Protein AF-A0A537VAF5-F1 (afdb_monomer)

Structure (mmCIF, N/CA/C/O backbone):
data_AF-A0A537VAF5-F1
#
_entry.id   AF-A0A537VAF5-F1
#
loop_
_atom_site.group_PDB
_atom_site.id
_atom_site.type_symbol
_atom_site.label_atom_id
_atom_site.label_alt_id
_atom_site.label_comp_id
_atom_site.label_asym_id
_atom_site.label_entity_id
_atom_site.label_seq_id
_atom_site.pdbx_PDB_ins_code
_atom_site.Cartn_x
_atom_site.Cartn_y
_atom_site.Cartn_z
_atom_site.occupancy
_atom_site.B_iso_or_equiv
_atom_site.auth_seq_id
_atom_site.auth_comp_id
_atom_site.auth_asym_id
_atom_site.auth_atom_id
_atom_site.pdbx_PDB_model_num
ATOM 1 N N . MET A 1 1 ? -2.872 6.360 -6.294 1.00 65.88 1 MET A N 1
ATOM 2 C CA . MET A 1 1 ? -3.659 7.038 -5.226 1.00 65.88 1 MET A CA 1
ATOM 3 C C . MET A 1 1 ? -5.159 6.739 -5.273 1.00 65.88 1 MET A C 1
ATOM 5 O O . MET A 1 1 ? -5.771 6.764 -4.214 1.00 65.88 1 MET A O 1
ATOM 9 N N . LYS A 1 2 ? -5.763 6.434 -6.438 1.00 83.69 2 LYS A N 1
ATOM 10 C CA . LYS A 1 2 ? -7.202 6.115 -6.542 1.00 83.69 2 LYS A CA 1
ATOM 11 C C . LYS A 1 2 ? -7.633 4.968 -5.623 1.00 83.69 2 LYS A C 1
ATOM 13 O O . LYS A 1 2 ? -8.641 5.106 -4.941 1.00 83.69 2 LYS A O 1
ATOM 18 N N . LEU A 1 3 ? -6.845 3.890 -5.564 1.00 83.75 3 LEU A N 1
ATOM 19 C CA . LEU A 1 3 ? -7.145 2.739 -4.713 1.00 83.75 3 LEU A CA 1
ATOM 20 C C . LEU A 1 3 ? -7.196 3.115 -3.231 1.00 83.75 3 LEU A C 1
ATOM 22 O O . LEU A 1 3 ? -8.194 2.841 -2.592 1.00 83.75 3 LEU A O 1
ATOM 26 N N . ILE A 1 4 ? -6.177 3.805 -2.707 1.00 82.94 4 ILE A N 1
ATOM 27 C CA . ILE A 1 4 ? -6.133 4.225 -1.294 1.00 82.94 4 ILE A CA 1
ATOM 28 C C . ILE A 1 4 ? -7.368 5.056 -0.929 1.00 82.94 4 ILE A C 1
ATOM 30 O O . ILE A 1 4 ? -8.015 4.789 0.078 1.00 82.94 4 ILE A O 1
ATOM 34 N N . VAL A 1 5 ? -7.716 6.043 -1.760 1.00 86.25 5 VAL A N 1
ATOM 35 C CA . VAL A 1 5 ? -8.896 6.891 -1.533 1.00 86.25 5 VAL A CA 1
ATOM 36 C C . VAL A 1 5 ? -10.181 6.064 -1.594 1.00 86.25 5 VAL A C 1
ATOM 38 O O . VAL A 1 5 ? -11.032 6.201 -0.721 1.00 86.25 5 VAL A O 1
ATOM 41 N N . GLY A 1 6 ? -10.306 5.179 -2.587 1.00 86.25 6 GLY A N 1
ATOM 42 C CA . GLY A 1 6 ? -11.446 4.274 -2.721 1.00 86.25 6 GLY A CA 1
ATOM 43 C C . GLY A 1 6 ? -11.598 3.349 -1.515 1.00 86.25 6 GLY A C 1
ATOM 44 O O . GLY A 1 6 ? -12.685 3.269 -0.951 1.00 86.25 6 GLY A O 1
ATOM 45 N N . THR A 1 7 ? -10.505 2.725 -1.070 1.00 86.44 7 THR A N 1
ATOM 46 C CA . THR A 1 7 ? -10.463 1.896 0.136 1.00 86.44 7 THR A CA 1
ATOM 47 C C . THR A 1 7 ? -10.906 2.702 1.344 1.00 86.44 7 THR A C 1
ATOM 49 O O . THR A 1 7 ? -11.812 2.262 2.026 1.00 86.44 7 THR A O 1
ATOM 52 N N . LEU A 1 8 ? -10.367 3.904 1.581 1.00 87.56 8 LEU A N 1
ATOM 53 C CA . LEU A 1 8 ? -10.778 4.734 2.721 1.00 87.56 8 LEU A CA 1
ATOM 54 C C . LEU A 1 8 ? -12.274 5.076 2.695 1.00 87.56 8 LEU A C 1
ATOM 56 O O . LEU A 1 8 ? -12.934 4.977 3.725 1.00 87.56 8 LEU A O 1
ATOM 60 N N . ILE A 1 9 ? -12.823 5.444 1.533 1.00 90.56 9 ILE A N 1
ATOM 61 C CA . ILE A 1 9 ? -14.257 5.736 1.391 1.00 90.56 9 ILE A CA 1
ATOM 62 C C . ILE A 1 9 ? -15.092 4.490 1.701 1.00 90.56 9 ILE A C 1
ATOM 64 O O . ILE A 1 9 ? -16.060 4.577 2.457 1.00 90.56 9 ILE A O 1
ATOM 68 N N . ILE A 1 10 ? -14.711 3.334 1.148 1.00 88.25 10 ILE A N 1
ATOM 69 C CA . ILE A 1 10 ? -15.404 2.063 1.380 1.00 88.25 10 ILE A CA 1
ATOM 70 C C . ILE A 1 10 ? -15.296 1.658 2.849 1.00 88.25 10 ILE A C 1
ATOM 72 O O . ILE A 1 10 ? -16.314 1.320 3.440 1.00 88.25 10 ILE A O 1
ATOM 76 N N . SER A 1 11 ? -14.112 1.740 3.455 1.00 86.75 11 SER A N 1
ATOM 77 C CA . SER A 1 11 ? -13.897 1.440 4.871 1.00 86.75 11 SER A CA 1
ATOM 78 C C . SER A 1 11 ? -14.798 2.290 5.754 1.00 86.75 11 SER A C 1
ATOM 80 O O . SER A 1 11 ? -15.492 1.756 6.607 1.00 86.75 11 SER A O 1
ATOM 82 N N . ILE A 1 12 ? -14.859 3.604 5.507 1.00 88.81 12 ILE A N 1
ATOM 83 C CA . ILE A 1 12 ? -15.738 4.505 6.257 1.00 88.81 12 ILE A CA 1
ATOM 84 C C . ILE A 1 12 ? -17.202 4.097 6.058 1.00 88.81 12 ILE A C 1
ATOM 86 O O . ILE A 1 12 ? -17.931 3.959 7.036 1.00 88.81 12 ILE A O 1
ATOM 90 N N . ALA A 1 13 ? -17.644 3.872 4.817 1.00 89.94 13 ALA A N 1
ATOM 91 C CA . ALA A 1 13 ? -19.021 3.475 4.532 1.00 89.94 13 ALA A CA 1
ATOM 92 C C . ALA A 1 13 ? -19.397 2.156 5.229 1.00 89.94 13 ALA A C 1
ATOM 94 O O . ALA A 1 13 ? -20.430 2.085 5.890 1.00 89.94 13 ALA A O 1
ATOM 95 N N . VAL A 1 14 ? -18.542 1.136 5.131 1.00 87.31 14 VAL A N 1
ATOM 96 C CA . VAL A 1 14 ? -18.723 -0.169 5.781 1.00 87.31 14 VAL A CA 1
ATOM 97 C C . VAL A 1 14 ? -18.718 -0.025 7.302 1.00 87.31 14 VAL A C 1
ATOM 99 O O . VAL A 1 14 ? -19.615 -0.559 7.950 1.00 87.31 14 VAL A O 1
ATOM 102 N N . GLY A 1 15 ? -17.784 0.740 7.869 1.00 86.19 15 GLY A N 1
ATOM 103 C CA . GLY A 1 15 ? -17.706 1.007 9.304 1.00 86.19 15 GLY A CA 1
ATOM 104 C C . GLY A 1 15 ? -18.984 1.657 9.836 1.00 86.19 15 GLY A C 1
ATOM 105 O O . GLY A 1 15 ? -19.546 1.189 10.824 1.00 86.19 15 GLY A O 1
ATOM 106 N N . TYR A 1 16 ? -19.523 2.667 9.142 1.00 88.19 16 TYR A N 1
ATOM 107 C CA . TYR A 1 16 ? -20.808 3.280 9.506 1.00 88.19 16 TYR A CA 1
ATOM 108 C C . TYR A 1 16 ? -21.996 2.320 9.344 1.00 88.19 16 TYR A C 1
ATOM 110 O O . TYR A 1 16 ? -22.873 2.297 10.208 1.00 88.19 16 TYR A O 1
ATOM 118 N N . LEU A 1 17 ? -22.030 1.502 8.285 1.00 89.06 17 LEU A N 1
ATOM 119 C CA . LEU A 1 17 ? -23.073 0.483 8.089 1.00 89.06 17 LEU A CA 1
ATOM 120 C C . LEU A 1 17 ? -23.025 -0.616 9.163 1.00 89.06 17 LEU A C 1
ATOM 122 O O . LEU A 1 17 ? -24.068 -1.137 9.549 1.00 89.06 17 LEU A O 1
ATOM 126 N N . ALA A 1 18 ? -21.839 -0.927 9.685 1.00 84.75 18 ALA A N 1
ATOM 127 C CA . ALA A 1 18 ? -21.632 -1.845 10.802 1.00 84.75 18 ALA A CA 1
ATOM 128 C C . ALA A 1 18 ? -21.917 -1.211 12.183 1.00 84.75 18 ALA A C 1
ATOM 130 O O . ALA A 1 18 ? -21.721 -1.858 13.210 1.00 84.75 18 ALA A O 1
ATOM 131 N N . GLY A 1 19 ? -22.381 0.046 12.230 1.00 81.31 19 GLY A N 1
ATOM 132 C CA . GLY A 1 19 ? -22.698 0.770 13.468 1.00 81.31 19 GLY A CA 1
ATOM 133 C C . GLY A 1 19 ? -21.501 1.459 14.136 1.00 81.31 19 GLY A C 1
ATOM 134 O O . GLY A 1 19 ? -21.630 1.991 15.241 1.00 81.31 19 GLY A O 1
ATOM 135 N N . GLY A 1 20 ? -20.342 1.470 13.477 1.00 82.62 20 GLY A N 1
ATOM 136 C CA . GLY A 1 20 ? -19.157 2.214 13.881 1.00 82.62 20 GLY A CA 1
ATOM 137 C C . GLY A 1 20 ? -19.311 3.728 13.706 1.00 82.62 20 GLY A C 1
ATOM 138 O O . GLY A 1 20 ? -20.269 4.238 13.123 1.00 82.62 20 GLY A O 1
ATOM 139 N N . ARG A 1 21 ? -18.348 4.476 14.251 1.00 83.19 21 ARG A N 1
ATOM 140 C CA . ARG A 1 21 ? -18.251 5.935 14.111 1.00 83.19 21 ARG A CA 1
ATOM 141 C C . ARG A 1 21 ? -16.790 6.333 13.983 1.00 83.19 21 ARG A C 1
ATOM 143 O O . ARG A 1 21 ? -15.962 5.830 14.734 1.00 83.19 21 ARG A O 1
ATOM 150 N N . LEU A 1 22 ? -16.493 7.326 13.143 1.00 82.06 22 LEU A N 1
ATOM 151 C CA . LEU A 1 22 ? -15.141 7.900 13.021 1.00 82.06 22 LEU A CA 1
ATOM 152 C C . LEU A 1 22 ? -14.590 8.408 14.365 1.00 82.06 22 LEU A C 1
ATOM 154 O O . LEU A 1 22 ? -13.389 8.344 14.603 1.00 82.06 22 LEU A O 1
ATOM 158 N N . SER A 1 23 ? -15.460 8.854 15.279 1.00 83.88 23 SER A N 1
ATOM 159 C CA . SER A 1 23 ? -15.067 9.240 16.641 1.00 83.88 23 SER A CA 1
ATOM 160 C C . SER A 1 23 ? -14.429 8.096 17.436 1.00 83.88 23 SER A C 1
ATOM 162 O O . SER A 1 23 ? -13.656 8.356 18.351 1.00 83.88 23 SER A O 1
ATOM 164 N N . ASN A 1 24 ? -14.716 6.836 17.093 1.00 82.31 24 ASN A N 1
ATOM 165 C CA . ASN A 1 24 ? -14.119 5.678 17.755 1.00 82.31 24 ASN A CA 1
ATOM 166 C C . ASN A 1 24 ? -12.633 5.534 17.413 1.00 82.31 24 ASN A C 1
ATOM 168 O O . ASN A 1 24 ? -11.877 5.049 18.250 1.00 82.31 24 ASN A O 1
ATOM 172 N N . LEU A 1 25 ? -12.193 6.027 16.249 1.00 82.12 25 LEU A N 1
ATOM 173 C CA . LEU A 1 25 ? -10.772 6.064 15.898 1.00 82.12 25 LEU A CA 1
ATOM 174 C C . LEU A 1 25 ? -9.971 6.952 16.854 1.00 82.12 25 LEU A C 1
ATOM 176 O O . LEU A 1 25 ? -8.829 6.633 17.161 1.00 82.12 25 LEU A O 1
ATOM 180 N N . ALA A 1 26 ? -10.575 8.024 17.381 1.00 83.06 26 ALA A N 1
ATOM 181 C CA . ALA A 1 26 ? -9.934 8.877 18.382 1.00 83.06 26 ALA A CA 1
ATOM 182 C C . ALA A 1 26 ? -9.751 8.170 19.738 1.00 83.06 26 ALA A C 1
ATOM 184 O O . ALA A 1 26 ? -8.894 8.566 20.524 1.00 83.06 26 ALA A O 1
ATOM 185 N N . ASN A 1 27 ? -10.527 7.113 19.999 1.00 84.38 27 ASN A N 1
ATOM 186 C CA . ASN A 1 27 ? -10.400 6.292 21.203 1.00 84.38 27 ASN A CA 1
ATOM 187 C C . ASN A 1 27 ? -9.396 5.141 21.031 1.00 84.38 27 ASN A C 1
ATOM 189 O O . ASN A 1 27 ? -9.061 4.477 22.016 1.00 84.38 27 ASN A O 1
ATOM 193 N N . LEU A 1 28 ? -8.909 4.881 19.810 1.00 85.81 28 LEU A N 1
ATOM 194 C CA . LEU A 1 28 ? -7.871 3.880 19.590 1.00 85.81 28 LEU A CA 1
ATOM 195 C C . LEU A 1 28 ? -6.569 4.343 20.238 1.00 85.81 28 LEU A C 1
ATOM 197 O O . LEU A 1 28 ? -6.055 5.426 19.962 1.00 85.81 28 LEU A O 1
ATOM 201 N N . GLN A 1 29 ? -5.990 3.481 21.069 1.00 88.12 29 GLN A N 1
ATOM 202 C CA . GLN A 1 29 ? -4.693 3.726 21.692 1.00 88.12 29 GLN A CA 1
ATOM 203 C C . GLN A 1 29 ? -3.552 3.450 20.705 1.00 88.12 29 GLN A C 1
ATOM 205 O O . GLN A 1 29 ? -2.746 2.541 20.904 1.00 88.12 29 GLN A O 1
ATOM 210 N N . ILE A 1 30 ? -3.477 4.241 19.632 1.00 90.75 30 ILE A N 1
ATOM 211 C CA . ILE A 1 30 ? -2.390 4.149 18.658 1.00 90.75 30 ILE A CA 1
ATOM 212 C C . ILE A 1 30 ? -1.100 4.669 19.291 1.00 90.75 30 ILE A C 1
ATOM 214 O O . ILE A 1 30 ? -0.966 5.836 19.656 1.00 90.75 30 ILE A O 1
ATOM 218 N N . ARG A 1 31 ? -0.119 3.783 19.406 1.00 92.56 31 ARG A N 1
ATOM 219 C CA . ARG A 1 31 ? 1.204 4.071 19.952 1.00 92.56 31 ARG A CA 1
ATOM 220 C C . ARG A 1 31 ? 2.163 4.379 18.813 1.00 92.56 31 ARG A C 1
ATOM 222 O O . ARG A 1 31 ? 2.139 3.726 17.774 1.00 92.56 31 ARG A O 1
ATOM 229 N N . TRP A 1 32 ? 3.043 5.352 19.032 1.00 94.38 32 TRP A N 1
ATOM 230 C CA . TRP A 1 32 ? 4.167 5.651 18.135 1.00 94.38 32 TRP A CA 1
ATOM 231 C C . TRP A 1 32 ? 3.744 6.041 16.707 1.00 94.38 32 TRP A C 1
ATOM 233 O O . TRP A 1 32 ? 4.453 5.758 15.744 1.00 94.38 32 TRP A O 1
ATOM 243 N N . ALA A 1 33 ? 2.620 6.755 16.571 1.00 91.62 33 ALA A N 1
ATOM 244 C CA . ALA A 1 33 ? 2.159 7.316 15.297 1.00 91.62 33 ALA A CA 1
ATOM 245 C C . ALA A 1 33 ? 3.240 8.087 14.498 1.00 91.62 33 ALA A C 1
ATOM 247 O O . ALA A 1 33 ? 3.244 7.965 13.271 1.00 91.62 33 ALA A O 1
ATOM 248 N N . PRO A 1 34 ? 4.206 8.803 15.125 1.00 94.69 34 PRO A N 1
ATOM 249 C CA . PRO A 1 34 ? 5.308 9.417 14.385 1.00 94.69 34 PRO A CA 1
ATOM 250 C C . PRO A 1 34 ? 6.121 8.444 13.521 1.00 94.69 34 PRO A C 1
ATOM 252 O O . PRO A 1 34 ? 6.601 8.857 12.473 1.00 94.69 34 PRO A O 1
ATOM 255 N N . LEU A 1 35 ? 6.247 7.159 13.887 1.00 93.19 35 LEU A N 1
ATOM 256 C CA . LEU A 1 35 ? 6.971 6.182 13.060 1.00 93.19 35 LEU A CA 1
ATOM 257 C C . LEU A 1 35 ? 6.291 5.953 11.710 1.00 93.19 35 LEU A C 1
ATOM 259 O O . LEU A 1 35 ? 6.975 5.871 10.692 1.00 93.19 35 LEU A O 1
ATOM 263 N N . ALA A 1 36 ? 4.957 5.891 11.693 1.00 91.69 36 ALA A N 1
ATOM 264 C CA . ALA A 1 36 ? 4.198 5.754 10.456 1.00 91.69 36 ALA A CA 1
ATOM 265 C C . ALA A 1 36 ? 4.381 6.980 9.555 1.00 91.69 36 ALA A C 1
ATOM 267 O O . ALA A 1 36 ? 4.609 6.841 8.356 1.00 91.69 36 ALA A O 1
ATOM 268 N N . ILE A 1 37 ? 4.339 8.177 10.149 1.00 92.44 37 ILE A N 1
ATOM 269 C CA . ILE A 1 37 ? 4.527 9.445 9.435 1.00 92.44 37 ILE A CA 1
ATOM 270 C C . ILE A 1 37 ? 5.939 9.524 8.851 1.00 92.44 37 ILE A C 1
ATOM 272 O O . ILE A 1 37 ? 6.090 9.800 7.665 1.00 92.44 37 ILE A O 1
ATOM 276 N N . ILE A 1 38 ? 6.971 9.246 9.653 1.00 92.94 38 ILE A N 1
ATOM 277 C CA . ILE A 1 38 ? 8.368 9.283 9.203 1.00 92.94 38 ILE A CA 1
ATOM 278 C C . ILE A 1 38 ? 8.597 8.240 8.106 1.00 92.94 38 ILE A C 1
ATOM 280 O O . ILE A 1 38 ? 9.143 8.584 7.062 1.00 92.94 38 ILE A O 1
ATOM 284 N N . GLY A 1 39 ? 8.133 7.000 8.295 1.00 91.38 39 GLY A N 1
ATOM 285 C CA . GLY A 1 39 ? 8.239 5.952 7.280 1.00 91.38 39 GLY A CA 1
ATOM 286 C C . GLY A 1 39 ? 7.577 6.364 5.965 1.00 91.38 39 GLY A C 1
ATOM 287 O O . GLY A 1 39 ? 8.193 6.275 4.907 1.00 91.38 39 GLY A O 1
ATOM 288 N N . PHE A 1 40 ? 6.362 6.910 6.022 1.00 89.12 40 PHE A N 1
ATOM 289 C CA . PHE A 1 40 ? 5.673 7.415 4.837 1.00 89.12 40 PHE A CA 1
ATOM 290 C C . PHE A 1 40 ? 6.432 8.565 4.156 1.00 89.12 40 PHE A C 1
ATOM 292 O O . PHE A 1 40 ? 6.633 8.540 2.944 1.00 89.12 40 PHE A O 1
ATOM 299 N N . VAL A 1 41 ? 6.914 9.549 4.921 1.00 89.31 41 VAL A N 1
ATOM 300 C CA . VAL A 1 41 ? 7.696 10.676 4.387 1.00 89.31 41 VAL A CA 1
ATOM 301 C C . VAL A 1 41 ? 8.994 10.198 3.736 1.00 89.31 41 VAL A C 1
ATOM 303 O O . VAL A 1 41 ? 9.334 10.681 2.660 1.00 89.31 41 VAL A O 1
ATOM 306 N N . MET A 1 42 ? 9.684 9.212 4.318 1.00 87.88 42 MET A N 1
ATOM 307 C CA . MET A 1 42 ? 10.881 8.612 3.715 1.00 87.88 42 MET A CA 1
ATOM 308 C C . MET A 1 42 ? 10.595 8.011 2.340 1.00 87.88 42 MET A C 1
ATOM 310 O O . MET A 1 42 ? 11.448 8.079 1.465 1.00 87.88 42 MET A O 1
ATOM 314 N N . GLN A 1 43 ? 9.394 7.471 2.119 1.00 83.69 43 GLN A N 1
ATOM 315 C CA . GLN A 1 43 ? 9.011 6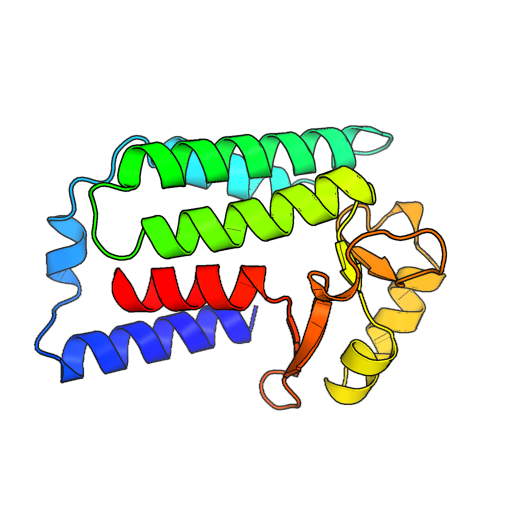.999 0.793 1.00 83.69 43 GLN A CA 1
ATOM 316 C C . GLN A 1 43 ? 8.763 8.160 -0.173 1.00 83.69 43 GLN A C 1
ATOM 318 O O . GLN A 1 43 ? 8.985 8.006 -1.366 1.00 83.69 43 GLN A O 1
ATOM 323 N N . LEU A 1 44 ? 8.286 9.318 0.278 1.00 82.69 44 LEU A N 1
ATOM 324 C CA . LEU A 1 44 ? 8.021 10.452 -0.616 1.00 82.69 44 LEU A CA 1
ATOM 325 C C . LEU A 1 44 ? 9.296 11.158 -1.096 1.00 82.69 44 LEU A C 1
ATOM 327 O O . LEU A 1 44 ? 9.271 11.815 -2.135 1.00 82.69 44 LEU A O 1
ATOM 331 N N . ILE A 1 45 ? 10.395 11.026 -0.356 1.00 81.31 45 ILE A N 1
ATOM 332 C CA . ILE A 1 45 ? 11.676 11.642 -0.695 1.00 81.31 45 ILE A CA 1
ATOM 333 C C . ILE A 1 45 ? 12.437 10.713 -1.649 1.00 81.31 45 ILE A C 1
ATOM 335 O O . ILE A 1 45 ? 12.665 9.550 -1.331 1.00 81.31 45 ILE A O 1
ATOM 339 N N . ASN A 1 46 ? 12.859 11.233 -2.806 1.00 72.06 46 ASN A N 1
ATOM 340 C CA . ASN A 1 46 ? 13.727 10.517 -3.744 1.00 72.06 46 ASN A CA 1
ATOM 341 C C . ASN A 1 46 ? 15.110 11.190 -3.788 1.00 72.06 46 ASN A C 1
ATOM 343 O O . ASN A 1 46 ? 15.320 12.102 -4.593 1.00 72.06 46 ASN A O 1
ATOM 347 N N . PRO A 1 47 ? 16.029 10.844 -2.869 1.00 71.62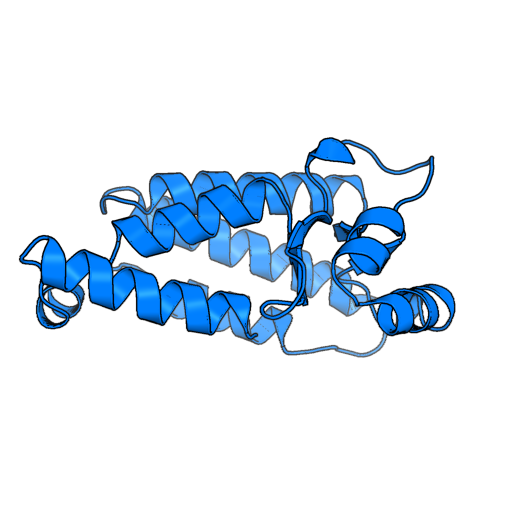 47 PRO A N 1
ATOM 348 C CA . PRO A 1 47 ? 17.352 11.454 -2.831 1.00 71.62 47 PRO A CA 1
ATOM 349 C C . PRO A 1 47 ? 18.197 11.002 -4.036 1.00 71.62 47 PRO A C 1
ATOM 351 O O . PRO A 1 47 ? 18.042 9.877 -4.506 1.00 71.62 47 PRO A O 1
ATOM 354 N N . PRO A 1 48 ? 19.134 11.830 -4.523 1.00 67.00 48 PRO A N 1
ATOM 355 C CA . PRO A 1 48 ? 20.032 11.428 -5.599 1.00 67.00 48 PRO A CA 1
ATOM 356 C C . PRO A 1 48 ? 20.990 10.301 -5.159 1.00 67.00 48 PRO A C 1
ATOM 358 O O . PRO A 1 48 ? 21.476 10.280 -4.024 1.00 67.00 48 PRO A O 1
ATOM 361 N N . GLY A 1 49 ? 21.307 9.387 -6.081 1.00 67.50 49 GLY A N 1
ATOM 362 C CA . GLY A 1 49 ? 22.271 8.297 -5.879 1.00 67.50 49 GLY A CA 1
ATOM 363 C C . GLY A 1 49 ? 21.671 7.034 -5.246 1.00 67.50 49 GLY A C 1
ATOM 364 O O . GLY A 1 49 ? 20.535 6.677 -5.509 1.00 67.50 49 GLY A O 1
ATOM 365 N N . HIS A 1 50 ? 22.457 6.345 -4.418 1.00 61.50 50 HIS A N 1
ATOM 366 C CA . HIS A 1 50 ? 22.194 5.014 -3.828 1.00 61.50 50 HIS A CA 1
ATOM 367 C C . HIS A 1 50 ? 21.258 5.025 -2.601 1.00 61.50 50 HIS A C 1
ATOM 369 O O . HIS A 1 50 ? 20.881 3.981 -2.071 1.00 61.50 50 HIS A O 1
ATOM 375 N N . TRP A 1 51 ? 20.911 6.211 -2.103 1.00 73.25 51 TRP A N 1
ATOM 376 C CA . TRP A 1 51 ? 20.081 6.397 -0.912 1.00 73.25 51 TRP A CA 1
ATOM 377 C C . TRP A 1 51 ? 18.608 5.959 -1.029 1.00 73.25 51 TRP A C 1
ATOM 379 O O . TRP A 1 51 ? 18.044 5.620 0.016 1.00 73.25 51 TRP A O 1
ATOM 389 N N . PRO A 1 52 ? 17.961 5.911 -2.215 1.00 79.31 52 PRO A N 1
ATOM 390 C CA . PRO A 1 52 ? 16.551 5.544 -2.310 1.00 79.31 52 PRO A CA 1
ATOM 391 C C . PRO A 1 52 ? 16.248 4.135 -1.793 1.00 79.31 52 PRO A C 1
ATOM 393 O O . PRO A 1 52 ? 15.221 3.944 -1.146 1.00 79.31 52 PRO A O 1
ATOM 396 N N . LEU A 1 53 ? 17.148 3.161 -1.998 1.00 81.75 53 LEU A N 1
ATOM 397 C CA . LEU A 1 53 ? 16.932 1.796 -1.509 1.00 81.75 53 LEU A CA 1
ATOM 398 C C . LEU A 1 53 ? 17.027 1.745 0.019 1.00 81.75 53 LEU A C 1
ATOM 400 O O . LEU A 1 53 ? 16.137 1.221 0.681 1.00 81.75 53 LEU A O 1
ATOM 404 N N . ALA A 1 54 ? 18.053 2.367 0.603 1.00 86.06 54 ALA A N 1
ATOM 405 C CA . ALA A 1 54 ? 18.193 2.451 2.056 1.00 86.06 54 ALA A CA 1
ATOM 406 C C . ALA A 1 54 ? 16.996 3.166 2.709 1.00 86.06 54 ALA A C 1
ATOM 408 O O . ALA A 1 54 ? 16.506 2.730 3.752 1.00 86.06 54 ALA A O 1
ATOM 409 N N . MET A 1 55 ? 16.479 4.228 2.078 1.00 86.88 55 MET A N 1
ATOM 410 C CA . MET A 1 55 ? 15.260 4.905 2.526 1.00 86.88 55 MET A CA 1
ATOM 411 C C . MET A 1 55 ? 14.021 4.018 2.407 1.00 86.88 55 MET A C 1
ATOM 413 O O . MET A 1 55 ? 13.197 4.011 3.322 1.00 86.88 55 MET A O 1
ATOM 417 N N . LEU A 1 56 ? 13.897 3.247 1.324 1.00 88.25 56 LEU A N 1
ATOM 418 C CA . LEU A 1 56 ? 12.805 2.300 1.135 1.00 88.25 56 LEU A CA 1
ATOM 419 C C . LEU A 1 56 ? 12.814 1.242 2.243 1.00 88.25 56 LEU A C 1
ATOM 421 O O . LEU A 1 56 ? 11.822 1.107 2.957 1.00 88.25 56 LEU A O 1
ATOM 425 N N . PHE A 1 57 ? 13.945 0.571 2.465 1.00 90.62 57 PHE A N 1
ATOM 426 C CA . PHE A 1 57 ? 14.093 -0.404 3.548 1.00 90.62 57 PHE A CA 1
ATOM 427 C C . PHE A 1 57 ? 13.821 0.220 4.916 1.00 90.62 57 PHE A C 1
ATOM 429 O O . PHE A 1 57 ? 13.030 -0.317 5.690 1.00 90.62 57 PHE A O 1
ATOM 436 N N . GLY A 1 58 ? 14.415 1.384 5.199 1.00 92.00 58 GLY A N 1
ATOM 437 C CA . GLY A 1 58 ? 14.181 2.119 6.439 1.00 92.00 58 GLY A CA 1
ATOM 438 C C . GLY A 1 58 ? 12.698 2.418 6.656 1.00 92.00 58 GLY A C 1
ATOM 439 O O . GLY A 1 58 ? 12.177 2.188 7.746 1.00 92.00 58 GLY A O 1
ATOM 440 N N . SER A 1 59 ? 11.985 2.833 5.607 1.00 92.81 59 SER A N 1
ATOM 441 C CA . SER A 1 59 ? 10.547 3.084 5.684 1.00 92.81 59 SER A CA 1
ATOM 442 C C . SER A 1 59 ? 9.751 1.830 6.043 1.00 92.81 59 SER A C 1
ATOM 444 O O . SER A 1 59 ? 8.899 1.885 6.927 1.00 92.81 59 SER A O 1
ATOM 446 N N . PHE A 1 60 ? 10.052 0.687 5.421 1.00 94.06 60 PHE A N 1
ATOM 447 C CA . PHE A 1 60 ? 9.356 -0.567 5.699 1.00 94.06 60 PHE A CA 1
ATOM 448 C C . PHE A 1 60 ? 9.669 -1.100 7.095 1.00 94.06 60 PHE A C 1
ATOM 450 O O . PHE A 1 60 ? 8.766 -1.617 7.752 1.00 94.06 60 PHE A O 1
ATOM 457 N N . VAL A 1 61 ? 10.894 -0.913 7.594 1.00 95.56 61 VAL A N 1
ATOM 458 C CA . VAL A 1 61 ? 11.239 -1.215 8.991 1.00 95.56 61 VAL A CA 1
ATOM 459 C C . VAL A 1 61 ? 10.392 -0.368 9.938 1.00 95.56 61 VAL A C 1
ATOM 461 O O . VAL A 1 61 ? 9.760 -0.917 10.840 1.00 95.56 61 VAL A O 1
ATOM 464 N N . LEU A 1 62 ? 10.310 0.948 9.718 1.00 96.12 62 LEU A N 1
ATOM 465 C CA . LEU A 1 62 ? 9.504 1.839 10.559 1.00 96.12 62 LEU A CA 1
ATOM 466 C C . LEU A 1 62 ? 8.016 1.469 10.537 1.00 96.12 62 LEU A C 1
ATOM 468 O O . LEU A 1 62 ? 7.391 1.396 11.596 1.00 96.12 62 LEU A O 1
ATOM 472 N N . LEU A 1 63 ? 7.459 1.190 9.355 1.00 95.62 63 LEU A N 1
ATOM 473 C CA . LEU A 1 63 ? 6.064 0.772 9.202 1.00 95.62 63 LEU A CA 1
ATOM 474 C C . LEU A 1 63 ? 5.797 -0.592 9.849 1.00 95.62 63 LEU A C 1
ATOM 476 O O . LEU A 1 63 ? 4.774 -0.760 10.510 1.00 95.62 63 LEU A O 1
ATOM 480 N N . SER A 1 64 ? 6.726 -1.542 9.726 1.00 96.12 64 SER A N 1
ATOM 481 C CA . SER A 1 64 ? 6.618 -2.864 10.354 1.00 96.12 64 SER A CA 1
ATOM 482 C C . SER A 1 64 ? 6.665 -2.766 11.877 1.00 96.12 64 SER A C 1
ATOM 484 O O . SER A 1 64 ? 5.831 -3.358 12.560 1.00 96.12 64 SER A O 1
ATOM 486 N N . VAL A 1 65 ? 7.592 -1.974 12.429 1.00 97.06 65 VAL A N 1
ATOM 487 C CA . VAL A 1 65 ? 7.679 -1.719 13.876 1.00 97.06 65 VAL A CA 1
ATOM 488 C C . VAL A 1 65 ? 6.409 -1.034 14.371 1.00 97.06 65 VAL A C 1
ATOM 490 O O . VAL A 1 65 ? 5.834 -1.459 15.373 1.00 97.06 65 VAL A O 1
ATOM 493 N N . PHE A 1 66 ? 5.930 -0.016 13.656 1.00 97.00 66 PHE A N 1
ATOM 494 C CA . PHE A 1 66 ? 4.673 0.653 13.974 1.00 97.00 66 PHE A CA 1
ATOM 495 C C . PHE A 1 66 ? 3.495 -0.330 13.999 1.00 97.00 66 PHE A C 1
ATOM 497 O O . PHE A 1 66 ? 2.753 -0.371 14.985 1.00 97.00 66 PHE A O 1
ATOM 504 N N . ALA A 1 67 ? 3.347 -1.156 12.961 1.00 96.44 67 ALA A N 1
ATOM 505 C CA . ALA A 1 67 ? 2.275 -2.140 12.886 1.00 96.44 67 ALA A CA 1
ATOM 506 C C . ALA A 1 67 ? 2.380 -3.182 14.014 1.00 96.44 67 ALA A C 1
ATOM 508 O O . ALA A 1 67 ? 1.386 -3.511 14.661 1.00 96.44 67 ALA A O 1
ATOM 509 N N . PHE A 1 68 ? 3.595 -3.634 14.330 1.00 97.31 68 PHE A N 1
ATOM 510 C CA . PHE A 1 68 ? 3.854 -4.589 15.404 1.00 97.31 68 PHE A CA 1
ATOM 511 C C . PHE A 1 68 ? 3.555 -4.029 16.802 1.00 97.31 68 PHE A C 1
ATOM 513 O O . PHE A 1 68 ? 2.988 -4.723 17.647 1.00 97.31 68 PHE A O 1
ATOM 520 N N . VAL A 1 69 ? 3.898 -2.775 17.091 1.00 97.12 69 VAL A N 1
ATOM 521 C CA . VAL A 1 69 ? 3.581 -2.161 18.394 1.00 97.12 69 VAL A CA 1
ATOM 522 C C . VAL A 1 69 ? 2.063 -2.009 18.574 1.00 97.12 69 VAL A C 1
ATOM 524 O O . VAL A 1 69 ? 1.539 -2.173 19.680 1.00 97.12 69 VAL A O 1
ATOM 527 N N . ASN A 1 70 ? 1.338 -1.780 17.479 1.00 96.25 70 ASN A N 1
ATOM 528 C CA . ASN A 1 70 ? -0.112 -1.582 17.471 1.00 96.25 70 ASN A CA 1
ATOM 529 C C . ASN A 1 70 ? -0.925 -2.854 17.210 1.00 96.25 70 ASN A C 1
ATOM 531 O O . ASN A 1 70 ? -2.146 -2.789 17.161 1.00 96.25 70 ASN A O 1
ATOM 535 N N . ARG A 1 71 ? -0.287 -4.027 17.148 1.00 95.31 71 ARG A N 1
ATOM 536 C CA . ARG A 1 71 ? -0.943 -5.326 16.907 1.00 95.31 71 ARG A CA 1
ATOM 537 C C . ARG A 1 71 ? -2.059 -5.681 17.903 1.00 95.31 71 ARG A C 1
ATOM 539 O O . ARG A 1 71 ? -2.906 -6.513 17.626 1.00 95.31 71 ARG A O 1
ATOM 546 N N . HIS A 1 72 ? -2.074 -5.053 19.076 1.00 92.75 72 HIS A N 1
ATOM 547 C CA . HIS A 1 72 ? -3.154 -5.203 20.054 1.00 92.75 72 HIS A CA 1
ATOM 548 C C . HIS A 1 72 ? -4.487 -4.584 19.585 1.00 92.75 72 HIS A C 1
ATOM 550 O O . HIS A 1 72 ? -5.541 -4.965 20.087 1.00 92.75 72 HIS A O 1
ATOM 556 N N . VAL A 1 73 ? -4.448 -3.648 18.632 1.00 92.19 73 VAL A N 1
ATOM 557 C CA . VAL A 1 73 ? -5.626 -3.081 17.974 1.00 92.19 73 VAL A CA 1
ATOM 558 C C . VAL A 1 73 ? -6.101 -4.045 16.889 1.00 92.19 73 VAL A C 1
ATOM 560 O O . VAL A 1 73 ? -5.316 -4.517 16.063 1.00 92.19 73 VAL A O 1
ATOM 563 N N . PHE A 1 74 ? -7.398 -4.348 16.881 1.00 90.62 74 PHE A N 1
ATOM 564 C CA . PHE A 1 74 ? -7.985 -5.237 15.883 1.00 90.62 74 PHE A CA 1
ATOM 565 C C . PHE A 1 74 ? -7.760 -4.687 14.463 1.00 90.62 74 PHE A C 1
ATOM 567 O O . PHE A 1 74 ? -7.883 -3.490 14.231 1.00 90.62 74 PHE A O 1
ATOM 574 N N . GLY A 1 75 ? -7.354 -5.553 13.530 1.00 91.88 75 GLY A N 1
ATOM 575 C CA . GLY A 1 75 ? -6.982 -5.183 12.156 1.00 91.88 75 GLY A CA 1
ATOM 576 C C . GLY A 1 75 ? -5.489 -4.905 11.932 1.00 91.88 75 GLY A C 1
ATOM 577 O O . GLY A 1 75 ? -4.972 -5.230 10.863 1.00 91.88 75 GLY A O 1
ATOM 578 N N . PHE A 1 76 ? -4.737 -4.441 12.939 1.00 95.25 76 PHE A N 1
ATOM 579 C CA . PHE A 1 76 ? -3.299 -4.159 12.777 1.00 95.25 76 PHE A CA 1
ATOM 580 C C . PHE A 1 76 ? -2.447 -5.400 12.480 1.00 95.25 76 PHE A C 1
ATOM 582 O O . PHE A 1 76 ? -1.416 -5.287 11.822 1.00 95.25 76 PHE A O 1
ATOM 589 N N . TRP A 1 77 ? -2.874 -6.593 12.903 1.00 96.06 77 TRP A N 1
ATOM 590 C CA . TRP A 1 77 ? -2.209 -7.843 12.521 1.00 96.06 77 TRP A CA 1
ATOM 591 C C . TRP A 1 77 ? -2.252 -8.101 11.010 1.00 96.06 77 TRP A C 1
ATOM 593 O O . TRP A 1 77 ? -1.262 -8.570 10.455 1.00 96.06 77 TRP A O 1
ATOM 603 N N . LEU A 1 78 ? -3.355 -7.759 10.333 1.00 97.06 78 LEU A N 1
ATOM 604 C CA . LEU A 1 78 ? -3.460 -7.877 8.874 1.00 97.06 78 LEU A CA 1
ATOM 605 C C . LEU A 1 78 ? -2.530 -6.874 8.184 1.00 97.06 78 LEU A C 1
ATOM 607 O O . LEU A 1 78 ? -1.815 -7.244 7.259 1.00 97.06 78 LEU A O 1
ATOM 611 N N . ILE A 1 79 ? -2.472 -5.638 8.698 1.00 97.12 79 ILE A N 1
ATOM 612 C CA . ILE A 1 79 ? -1.522 -4.617 8.230 1.00 97.12 79 ILE A CA 1
ATOM 613 C C . ILE A 1 79 ? -0.084 -5.120 8.378 1.00 97.12 79 ILE A C 1
ATOM 615 O O . ILE A 1 79 ? 0.698 -5.021 7.439 1.00 97.12 79 ILE A O 1
ATOM 619 N N . LEU A 1 80 ? 0.264 -5.700 9.530 1.00 97.25 80 LEU A N 1
ATOM 620 C CA . LEU A 1 80 ? 1.599 -6.239 9.778 1.00 97.25 80 LEU A CA 1
ATOM 621 C C . LEU A 1 80 ? 1.955 -7.369 8.802 1.00 97.25 80 LEU A C 1
ATOM 623 O O . LEU A 1 80 ? 3.068 -7.382 8.285 1.00 97.25 80 LEU A O 1
ATOM 627 N N . ILE A 1 81 ? 1.026 -8.292 8.534 1.00 97.75 81 ILE A N 1
ATOM 628 C CA . ILE A 1 81 ? 1.227 -9.361 7.545 1.00 97.75 81 ILE A CA 1
ATOM 629 C C . ILE A 1 81 ? 1.452 -8.753 6.160 1.00 97.75 81 ILE A C 1
ATOM 631 O O . ILE A 1 81 ? 2.419 -9.106 5.493 1.00 97.75 81 ILE A O 1
ATOM 635 N N . GLY A 1 82 ? 0.603 -7.814 5.741 1.00 97.44 82 GLY A N 1
ATOM 636 C CA . GLY A 1 82 ? 0.695 -7.194 4.423 1.00 97.44 82 GLY A CA 1
ATOM 637 C C . GLY A 1 82 ? 1.995 -6.422 4.201 1.00 97.44 82 GLY A C 1
ATOM 638 O O . GLY A 1 82 ? 2.710 -6.671 3.230 1.00 97.44 82 GLY A O 1
ATOM 639 N N . VAL A 1 83 ? 2.353 -5.552 5.150 1.00 96.31 83 VAL A N 1
ATOM 640 C CA . VAL A 1 83 ? 3.623 -4.812 5.136 1.00 96.31 83 VAL A CA 1
ATOM 641 C C . VAL A 1 83 ? 4.812 -5.772 5.195 1.00 96.31 83 VAL A C 1
ATOM 643 O O . VAL A 1 83 ? 5.785 -5.562 4.478 1.00 96.31 83 VAL A O 1
ATOM 646 N N . GLY A 1 84 ? 4.734 -6.839 5.995 1.00 96.94 84 GLY A N 1
ATOM 647 C CA . GLY A 1 84 ? 5.783 -7.853 6.100 1.00 96.94 84 GLY A CA 1
ATOM 648 C C . GLY A 1 84 ? 6.001 -8.640 4.805 1.00 96.94 84 GLY A C 1
ATOM 649 O O . GLY A 1 84 ? 7.147 -8.860 4.421 1.00 96.94 84 GLY A O 1
ATOM 650 N N . LEU A 1 85 ? 4.925 -9.014 4.102 1.00 96.69 85 LEU A N 1
ATOM 651 C CA . LEU A 1 85 ? 5.002 -9.670 2.792 1.00 96.69 85 LEU A CA 1
ATOM 652 C C . LEU A 1 85 ? 5.671 -8.759 1.760 1.00 96.69 85 LEU A C 1
ATOM 654 O O . LEU A 1 85 ? 6.639 -9.170 1.123 1.00 96.69 85 LEU A O 1
ATOM 658 N N . ASN A 1 86 ? 5.213 -7.509 1.647 1.00 95.94 86 ASN A N 1
ATOM 659 C CA . ASN A 1 86 ? 5.810 -6.535 0.732 1.00 95.94 86 ASN A CA 1
ATOM 660 C C . ASN A 1 86 ? 7.282 -6.270 1.087 1.00 95.94 86 ASN A C 1
ATOM 662 O O . ASN A 1 86 ? 8.135 -6.221 0.204 1.00 95.94 86 ASN A O 1
ATOM 666 N N . PHE A 1 87 ? 7.607 -6.163 2.379 1.00 95.56 87 PHE A N 1
ATOM 667 C CA . PHE A 1 87 ? 8.982 -5.963 2.823 1.00 95.56 87 PHE A CA 1
ATOM 668 C C . PHE A 1 87 ? 9.888 -7.148 2.480 1.00 95.56 87 PHE A C 1
ATOM 670 O O . PHE A 1 87 ? 11.023 -6.936 2.064 1.00 95.56 87 PHE A O 1
ATOM 677 N N . ALA A 1 88 ? 9.396 -8.383 2.606 1.00 94.81 88 ALA A N 1
ATOM 678 C CA . ALA A 1 88 ? 10.148 -9.571 2.220 1.00 94.81 88 ALA A CA 1
ATOM 679 C C . ALA A 1 88 ? 10.439 -9.592 0.711 1.00 94.81 88 ALA A C 1
ATOM 681 O O . ALA A 1 88 ? 11.576 -9.832 0.318 1.00 94.81 88 ALA A O 1
ATOM 682 N N . VAL A 1 89 ? 9.446 -9.282 -0.130 1.00 94.62 89 VAL A N 1
ATOM 683 C CA . VAL A 1 89 ? 9.622 -9.218 -1.592 1.00 94.62 89 VAL A CA 1
ATOM 684 C C . VAL A 1 89 ? 10.629 -8.135 -1.978 1.00 94.62 89 VAL A C 1
ATOM 686 O O . VAL A 1 89 ? 11.554 -8.408 -2.739 1.00 94.62 89 VAL A O 1
ATOM 689 N N . ILE A 1 90 ? 10.506 -6.935 -1.407 1.00 91.88 90 ILE A N 1
ATOM 690 C CA . ILE A 1 90 ? 11.460 -5.840 -1.638 1.00 91.88 90 ILE A CA 1
ATOM 691 C C . ILE A 1 90 ? 12.860 -6.219 -1.147 1.00 91.88 90 ILE A C 1
ATOM 693 O O . ILE A 1 90 ? 13.851 -5.912 -1.805 1.00 91.88 90 ILE A O 1
ATOM 697 N N . GLY A 1 91 ? 12.936 -6.921 -0.016 1.00 91.75 91 GLY A N 1
ATOM 698 C CA . GLY A 1 91 ? 14.162 -7.466 0.555 1.00 91.75 91 GLY A CA 1
ATOM 699 C C . GLY A 1 91 ? 14.917 -8.389 -0.395 1.00 91.75 91 GLY A C 1
ATOM 700 O O . GLY A 1 91 ? 16.136 -8.293 -0.508 1.00 91.75 91 GLY A O 1
ATOM 701 N N . LEU A 1 92 ? 14.182 -9.270 -1.074 1.00 92.25 92 LEU A N 1
ATOM 702 C CA . LEU A 1 92 ? 14.739 -10.276 -1.975 1.00 92.25 92 LEU A CA 1
ATOM 703 C C . LEU A 1 92 ? 15.132 -9.704 -3.341 1.00 92.25 92 LEU A C 1
ATOM 705 O O . LEU A 1 92 ? 16.097 -10.180 -3.928 1.00 92.25 92 LEU A O 1
ATOM 709 N N . ASN A 1 93 ? 14.411 -8.689 -3.824 1.00 91.81 93 ASN A N 1
ATOM 710 C CA . ASN A 1 93 ? 14.534 -8.197 -5.202 1.00 91.81 93 ASN A CA 1
ATOM 711 C C . ASN A 1 93 ? 15.107 -6.775 -5.307 1.00 91.81 93 ASN A C 1
ATOM 713 O O . ASN A 1 93 ? 15.241 -6.233 -6.395 1.00 91.81 93 ASN A O 1
ATOM 717 N N . SER A 1 94 ? 15.466 -6.144 -4.182 1.00 88.31 94 SER A N 1
ATOM 718 C CA . SER A 1 94 ? 15.912 -4.738 -4.133 1.00 88.31 94 SER A CA 1
ATOM 719 C C . SER A 1 94 ? 14.901 -3.744 -4.730 1.00 88.31 94 SER A C 1
ATOM 721 O O . SER A 1 94 ? 15.275 -2.709 -5.278 1.00 88.31 94 SER A O 1
ATOM 723 N N . GLY A 1 95 ? 13.612 -4.049 -4.600 1.00 89.19 95 GLY A N 1
ATOM 724 C CA . GLY A 1 95 ? 12.510 -3.303 -5.196 1.00 89.19 95 GLY A CA 1
ATOM 725 C C . GLY A 1 95 ? 11.268 -4.178 -5.300 1.00 89.19 95 GLY A C 1
ATOM 726 O O . GLY A 1 95 ? 11.312 -5.375 -5.021 1.00 89.19 95 GLY A O 1
ATOM 727 N N . MET A 1 96 ? 10.136 -3.577 -5.650 1.00 92.12 96 MET A N 1
ATOM 728 C CA . MET A 1 96 ? 8.911 -4.324 -5.899 1.00 92.12 96 MET A CA 1
ATOM 729 C C . MET A 1 96 ? 8.865 -4.760 -7.374 1.00 92.12 96 MET A C 1
ATOM 731 O O . MET A 1 96 ? 8.769 -3.891 -8.248 1.00 92.12 96 MET A O 1
ATOM 735 N N . PRO A 1 97 ? 8.916 -6.066 -7.684 1.00 92.56 97 PRO A N 1
ATOM 736 C CA . PRO A 1 97 ? 8.749 -6.545 -9.044 1.00 92.56 97 PRO A CA 1
ATOM 737 C C . PRO A 1 97 ? 7.284 -6.404 -9.467 1.00 92.56 97 PRO A C 1
ATOM 739 O O . PRO A 1 97 ? 6.361 -6.828 -8.762 1.00 92.56 97 PRO A O 1
ATOM 742 N N . VAL A 1 98 ? 7.073 -5.822 -10.644 1.00 92.44 98 VAL A N 1
ATOM 743 C CA . VAL A 1 98 ? 5.751 -5.536 -11.206 1.00 92.44 98 VAL A CA 1
ATOM 744 C C . VAL A 1 98 ? 5.547 -6.318 -12.496 1.00 92.44 98 VAL A C 1
ATOM 746 O O . VAL A 1 98 ? 6.352 -6.239 -13.426 1.00 92.44 98 VAL A O 1
ATOM 749 N N . SER A 1 99 ? 4.442 -7.057 -12.586 1.00 93.44 99 SER A N 1
ATOM 750 C CA . SER A 1 99 ? 4.096 -7.799 -13.798 1.00 93.44 99 SER A CA 1
ATOM 751 C C . SER A 1 99 ? 3.709 -6.845 -14.929 1.00 93.44 99 SER A C 1
ATOM 753 O O . SER A 1 99 ? 2.797 -6.025 -14.800 1.00 93.44 99 SER A O 1
ATOM 755 N N . SER A 1 100 ? 4.353 -7.003 -16.087 1.00 92.00 100 SER A N 1
ATOM 756 C CA . SER A 1 100 ? 3.979 -6.283 -17.308 1.00 92.00 100 SER A CA 1
ATOM 757 C C . SER A 1 100 ? 2.553 -6.622 -17.754 1.00 92.00 100 SER A C 1
ATOM 759 O O . SER A 1 100 ? 1.821 -5.739 -18.196 1.00 92.00 100 SER A O 1
ATOM 761 N N . GLN A 1 101 ? 2.119 -7.873 -17.565 1.00 93.06 101 GLN A N 1
ATOM 762 C CA . GLN A 1 101 ? 0.745 -8.299 -17.831 1.00 93.06 101 GLN A CA 1
ATOM 763 C C . GLN A 1 101 ? -0.245 -7.616 -16.883 1.00 93.06 101 GLN A C 1
ATOM 765 O O . GLN A 1 101 ? -1.296 -7.160 -17.330 1.00 93.06 101 GLN A O 1
ATOM 770 N N . ALA A 1 102 ? 0.092 -7.492 -15.595 1.00 92.81 102 ALA A N 1
ATOM 771 C CA . ALA A 1 102 ? -0.754 -6.801 -14.627 1.00 92.81 102 ALA A CA 1
ATOM 772 C C . ALA A 1 102 ? -0.857 -5.295 -14.921 1.00 92.81 102 ALA A C 1
ATOM 774 O O . ALA A 1 102 ? -1.937 -4.708 -14.806 1.00 92.81 102 ALA A O 1
ATOM 775 N N . LEU A 1 103 ? 0.237 -4.665 -15.360 1.00 92.81 103 LEU A N 1
ATOM 776 C CA . LEU A 1 103 ? 0.230 -3.276 -15.825 1.00 92.81 103 LEU A CA 1
ATOM 777 C C . LEU A 1 103 ? -0.648 -3.095 -17.067 1.00 92.81 103 LEU A C 1
ATOM 779 O O . LEU A 1 103 ? -1.483 -2.193 -17.082 1.00 92.81 103 LEU A O 1
ATOM 783 N N . ALA A 1 104 ? -0.528 -3.968 -18.068 1.00 93.00 104 ALA A N 1
ATOM 784 C CA . ALA A 1 104 ? -1.371 -3.913 -19.262 1.00 93.00 104 ALA A CA 1
ATOM 785 C C . ALA A 1 104 ? -2.859 -4.107 -18.915 1.00 93.00 104 ALA A C 1
ATOM 787 O O . ALA A 1 104 ? -3.699 -3.276 -19.254 1.00 93.00 104 ALA A O 1
ATOM 788 N N . ALA A 1 105 ? -3.188 -5.142 -18.136 1.00 93.25 105 ALA A N 1
ATOM 789 C CA . ALA A 1 105 ? -4.562 -5.444 -17.732 1.00 93.25 105 ALA A CA 1
ATOM 790 C C . ALA A 1 105 ? -5.186 -4.378 -16.808 1.00 93.25 105 ALA A C 1
ATOM 792 O O . ALA A 1 105 ? -6.408 -4.234 -16.760 1.00 93.25 105 ALA A O 1
ATOM 793 N N . SER A 1 106 ? -4.365 -3.601 -16.093 1.00 92.50 106 SER A N 1
ATOM 794 C CA . SER A 1 106 ? -4.816 -2.451 -15.297 1.00 92.50 106 SER A CA 1
ATOM 795 C C . SER A 1 106 ? -4.893 -1.138 -16.092 1.00 92.50 106 SER A C 1
ATOM 797 O O . SER A 1 106 ? -5.269 -0.109 -15.533 1.00 92.50 106 SER A O 1
ATOM 799 N N . GLY A 1 107 ? -4.585 -1.145 -17.395 1.00 89.94 107 GLY A N 1
ATOM 800 C CA . GLY A 1 107 ? -4.591 0.054 -18.241 1.00 89.94 107 GLY A CA 1
ATOM 801 C C . GLY A 1 107 ? -3.421 1.008 -17.967 1.00 89.94 107 GLY A C 1
ATOM 802 O O . GLY A 1 107 ? -3.522 2.204 -18.232 1.00 89.94 107 GLY A O 1
ATOM 803 N N . GLN A 1 108 ? -2.319 0.496 -17.412 1.00 87.94 108 GLN A N 1
ATOM 804 C CA . GLN A 1 108 ? -1.103 1.237 -17.061 1.00 87.94 108 GLN A CA 1
ATOM 805 C C . GLN A 1 108 ? 0.052 0.959 -18.038 1.00 87.94 108 GLN A C 1
ATOM 807 O O . GLN A 1 108 ? 1.219 0.938 -17.653 1.00 87.94 108 GLN A O 1
ATOM 812 N N . GLU A 1 109 ? -0.249 0.761 -19.321 1.00 86.81 109 GLU A N 1
ATOM 813 C CA . GLU A 1 109 ? 0.748 0.454 -20.359 1.00 86.81 109 GLU A CA 1
ATOM 814 C C . GLU A 1 109 ? 1.855 1.519 -20.450 1.00 86.81 109 GLU A C 1
ATOM 816 O O . GLU A 1 109 ? 3.030 1.191 -20.602 1.00 86.81 109 GLU A O 1
ATOM 821 N N . ASN A 1 110 ? 1.514 2.795 -20.241 1.00 84.31 110 ASN A N 1
ATOM 822 C CA . ASN A 1 110 ? 2.488 3.892 -20.208 1.00 84.31 110 ASN A CA 1
ATOM 823 C C . ASN A 1 110 ? 3.540 3.729 -19.093 1.00 84.31 110 ASN A C 1
ATOM 825 O O . ASN A 1 110 ? 4.680 4.169 -19.253 1.00 84.31 110 ASN A O 1
ATOM 829 N N . THR A 1 111 ? 3.185 3.078 -17.981 1.00 83.19 111 THR A N 1
ATOM 830 C CA . THR A 1 111 ? 4.101 2.800 -16.865 1.00 83.19 111 THR A CA 1
ATOM 831 C C . THR A 1 111 ? 5.167 1.778 -17.263 1.00 83.19 111 THR A C 1
ATOM 833 O O . THR A 1 111 ? 6.303 1.883 -16.809 1.00 83.19 111 THR A O 1
ATOM 836 N N . ILE A 1 112 ? 4.859 0.849 -18.178 1.00 81.50 112 ILE A N 1
ATOM 837 C CA . ILE A 1 112 ? 5.838 -0.121 -18.700 1.00 81.50 112 ILE A CA 1
ATOM 838 C C . ILE A 1 112 ? 7.012 0.623 -19.350 1.00 81.50 112 ILE A C 1
ATOM 840 O O . ILE A 1 112 ? 8.174 0.349 -19.043 1.00 81.50 112 ILE A O 1
ATOM 844 N N . GLY A 1 113 ? 6.720 1.622 -20.190 1.00 76.62 113 GLY A N 1
ATOM 845 C CA . GLY A 1 113 ? 7.747 2.444 -20.834 1.00 76.62 113 GLY A CA 1
ATOM 846 C C . GLY A 1 113 ? 8.571 3.267 -19.838 1.00 76.62 113 GLY A C 1
ATOM 847 O O . GLY A 1 113 ? 9.779 3.412 -20.008 1.00 76.62 113 GLY A O 1
ATOM 848 N N . GLN A 1 114 ? 7.951 3.769 -18.767 1.00 79.06 114 GLN A N 1
ATOM 849 C CA . GLN A 1 114 ? 8.654 4.530 -17.727 1.00 79.06 114 GLN A CA 1
ATOM 850 C C . GLN A 1 114 ? 9.631 3.661 -16.932 1.00 79.06 114 GLN A C 1
ATOM 852 O O . GLN A 1 114 ? 10.768 4.085 -16.726 1.00 79.06 114 GLN A O 1
ATOM 857 N N . LEU A 1 115 ? 9.203 2.458 -16.539 1.00 78.81 115 LEU A N 1
ATOM 858 C CA . LEU A 1 115 ? 10.028 1.502 -15.797 1.00 78.81 115 LEU A CA 1
ATOM 859 C C . LEU A 1 115 ? 11.163 0.927 -16.652 1.00 78.81 115 LEU A C 1
ATOM 861 O O . LEU A 1 115 ? 12.241 0.664 -16.134 1.00 78.81 115 LEU A O 1
ATOM 865 N N . THR A 1 116 ? 10.947 0.789 -17.963 1.00 77.69 116 THR A N 1
ATOM 866 C CA . THR A 1 116 ? 11.985 0.326 -18.897 1.00 77.69 116 THR A CA 1
ATOM 867 C C . THR A 1 116 ? 13.052 1.399 -19.135 1.00 77.69 116 THR A C 1
ATOM 869 O O . THR A 1 116 ? 14.241 1.101 -19.136 1.00 77.69 116 THR A O 1
ATOM 872 N N . ASN A 1 117 ? 12.641 2.658 -19.319 1.00 66.56 117 ASN A N 1
ATOM 873 C CA . ASN A 1 117 ? 13.541 3.734 -19.752 1.00 66.56 117 ASN A CA 1
ATOM 874 C C . ASN A 1 117 ? 14.198 4.512 -18.600 1.00 66.56 117 ASN A C 1
ATOM 876 O O . ASN A 1 117 ? 15.157 5.239 -18.836 1.00 66.56 117 ASN A O 1
ATOM 880 N N . ASN A 1 118 ? 13.683 4.398 -17.371 1.00 62.69 118 ASN A N 1
ATOM 881 C CA . ASN A 1 118 ? 14.182 5.125 -16.198 1.00 62.69 118 ASN A CA 1
ATOM 882 C C . ASN A 1 118 ? 14.406 4.189 -15.001 1.00 62.69 118 ASN A C 1
ATOM 884 O O . ASN A 1 118 ? 14.064 4.549 -13.873 1.00 62.69 118 ASN A O 1
ATOM 888 N N . ALA A 1 119 ? 14.949 2.991 -15.239 1.00 59.88 119 ALA A N 1
ATOM 889 C CA . ALA A 1 119 ? 15.148 1.964 -14.210 1.00 59.88 119 ALA A CA 1
ATOM 890 C C . ALA A 1 119 ? 15.839 2.512 -12.940 1.00 59.88 119 ALA A C 1
ATOM 892 O O . ALA A 1 119 ? 15.393 2.238 -11.829 1.00 59.88 119 ALA A O 1
ATOM 893 N N . ASP A 1 120 ? 16.826 3.400 -13.099 1.00 55.28 120 ASP A N 1
ATOM 894 C CA . ASP A 1 120 ? 17.571 3.999 -11.980 1.00 55.28 120 ASP A CA 1
ATOM 895 C C . ASP A 1 120 ? 16.761 5.016 -11.150 1.00 55.28 120 ASP A C 1
ATOM 897 O O . ASP A 1 120 ? 17.111 5.320 -10.011 1.00 55.28 120 ASP A O 1
ATOM 901 N N . SER A 1 121 ? 15.670 5.566 -11.697 1.00 53.72 121 SER A N 1
ATOM 902 C CA . SER A 1 121 ? 14.831 6.561 -11.006 1.00 53.72 121 SER A CA 1
ATOM 903 C C . SER A 1 121 ? 13.687 5.941 -10.202 1.00 53.72 121 SER A C 1
ATOM 905 O O . SER A 1 121 ? 13.135 6.606 -9.321 1.00 53.72 121 SER A O 1
ATOM 907 N N . TYR A 1 122 ? 13.331 4.682 -10.471 1.00 60.06 122 TYR A N 1
ATOM 908 C CA . TYR A 1 122 ? 12.198 3.990 -9.854 1.00 60.06 122 TYR A CA 1
ATOM 909 C C . TYR A 1 122 ? 12.661 2.860 -8.933 1.00 60.06 122 TYR A C 1
ATOM 911 O O . TYR A 1 122 ? 12.205 1.732 -9.026 1.00 60.06 122 TYR A O 1
ATOM 919 N N . VAL A 1 123 ? 13.499 3.178 -7.946 1.00 66.44 123 VAL A N 1
ATOM 920 C CA . VAL A 1 123 ? 14.021 2.192 -6.972 1.00 66.44 123 VAL A CA 1
ATOM 921 C C . VAL A 1 123 ? 12.917 1.440 -6.203 1.00 66.44 123 VAL A C 1
ATOM 923 O O . VAL A 1 123 ? 13.146 0.383 -5.627 1.00 66.44 123 VAL A O 1
ATOM 926 N N . LYS A 1 124 ? 11.683 1.956 -6.199 1.00 76.38 124 LYS A N 1
ATOM 927 C CA . LYS A 1 124 ? 10.546 1.295 -5.548 1.00 76.38 124 LYS A CA 1
ATOM 928 C C . LYS A 1 124 ? 9.929 0.166 -6.364 1.00 76.38 124 LYS A C 1
ATOM 930 O O . LYS A 1 124 ? 9.420 -0.764 -5.755 1.00 76.38 124 LYS A O 1
ATOM 935 N N . HIS A 1 125 ? 9.910 0.282 -7.690 1.00 83.56 125 HIS A N 1
ATOM 936 C CA . HIS A 1 125 ? 9.226 -0.662 -8.570 1.00 83.56 125 HIS A CA 1
ATOM 937 C C . HIS A 1 125 ? 10.055 -0.872 -9.829 1.00 83.56 125 HIS A C 1
ATOM 939 O O . HIS A 1 125 ? 10.464 0.098 -10.458 1.00 83.56 125 HIS A O 1
ATOM 945 N N . HIS A 1 126 ? 10.226 -2.117 -10.245 1.00 85.94 126 HIS A N 1
ATOM 946 C CA . HIS A 1 126 ? 10.813 -2.448 -11.539 1.00 85.94 126 HIS A CA 1
ATOM 947 C C . HIS A 1 126 ? 9.961 -3.509 -12.226 1.00 85.94 126 HIS A C 1
ATOM 949 O O . HIS A 1 126 ? 9.115 -4.153 -11.605 1.00 85.94 126 HIS A O 1
ATOM 955 N N . LEU A 1 127 ? 10.146 -3.676 -13.533 1.00 89.94 127 LEU A N 1
ATOM 956 C CA . LEU A 1 127 ? 9.481 -4.765 -14.238 1.00 89.94 127 LEU A CA 1
ATOM 957 C C . LEU A 1 127 ? 10.014 -6.102 -13.723 1.00 89.94 127 LEU A C 1
ATOM 959 O O . LEU A 1 127 ? 11.218 -6.251 -13.525 1.00 89.94 127 LEU A O 1
ATOM 963 N N . ALA A 1 128 ? 9.105 -7.049 -13.510 1.00 89.50 128 ALA A N 1
ATOM 964 C CA . ALA A 1 128 ? 9.443 -8.407 -13.119 1.00 89.50 128 ALA A CA 1
ATOM 965 C C . ALA A 1 128 ? 10.333 -9.070 -14.185 1.00 89.50 128 ALA A C 1
ATOM 967 O O . ALA A 1 128 ? 10.013 -9.054 -15.378 1.00 89.50 128 ALA A O 1
ATOM 968 N N . THR A 1 129 ? 11.429 -9.674 -13.740 1.00 88.31 129 THR A N 1
ATOM 969 C CA . THR A 1 129 ? 12.423 -10.380 -14.554 1.00 88.31 129 THR A CA 1
ATOM 970 C C . THR A 1 129 ? 12.568 -11.835 -14.099 1.00 88.31 129 THR A C 1
ATOM 972 O O . THR A 1 129 ? 11.982 -12.250 -13.102 1.00 88.31 129 THR A O 1
ATOM 975 N N . GLY A 1 130 ? 13.332 -12.641 -14.843 1.00 86.94 130 GLY A N 1
ATOM 976 C CA . GLY A 1 130 ? 13.587 -14.043 -14.483 1.00 86.94 130 GLY A CA 1
ATOM 977 C C . GLY A 1 130 ? 14.475 -14.232 -13.247 1.00 86.94 130 GLY A C 1
ATOM 978 O O . GLY A 1 130 ? 14.484 -15.326 -12.690 1.00 86.94 130 GLY A O 1
ATOM 979 N N . ASP A 1 131 ? 15.185 -13.185 -12.821 1.00 88.81 131 ASP A N 1
ATOM 980 C CA . ASP A 1 131 ? 16.082 -13.217 -11.660 1.00 88.81 131 ASP A CA 1
ATOM 981 C C . ASP A 1 131 ? 15.342 -12.924 -10.341 1.00 88.81 131 ASP A C 1
ATOM 983 O O . ASP A 1 131 ? 15.871 -13.163 -9.254 1.00 88.81 131 ASP A O 1
ATOM 987 N N . ASP A 1 132 ? 14.098 -12.445 -10.429 1.00 90.19 132 ASP A N 1
A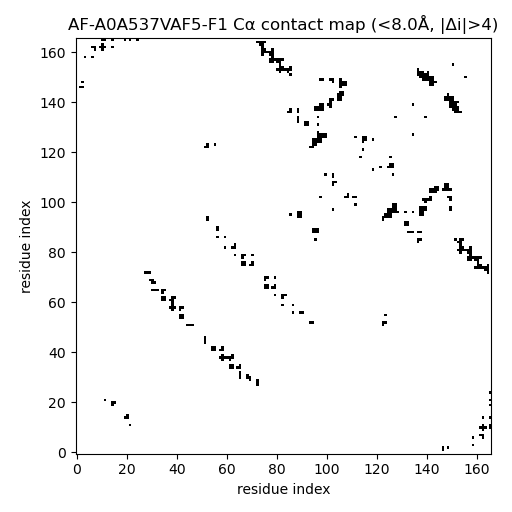TOM 988 C CA . ASP A 1 132 ? 13.293 -12.088 -9.269 1.00 90.19 132 ASP A CA 1
ATOM 989 C C . ASP A 1 132 ? 12.734 -13.313 -8.543 1.00 90.19 132 ASP A C 1
ATOM 991 O O . ASP A 1 132 ? 12.204 -14.267 -9.119 1.00 90.19 132 ASP A O 1
ATOM 995 N N . THR A 1 133 ? 12.773 -13.245 -7.219 1.00 91.75 133 THR A N 1
ATOM 996 C CA . THR A 1 133 ? 12.261 -14.265 -6.311 1.00 91.75 133 THR A CA 1
ATOM 997 C C . THR A 1 133 ? 10.899 -13.865 -5.749 1.00 91.75 133 THR A C 1
ATOM 999 O O . THR A 1 133 ? 10.617 -12.695 -5.497 1.00 91.75 133 THR A O 1
ATOM 1002 N N . ALA A 1 134 ? 10.042 -14.861 -5.499 1.00 91.94 134 ALA A N 1
ATOM 1003 C CA . ALA A 1 134 ? 8.707 -14.672 -4.923 1.00 91.94 134 ALA A CA 1
ATOM 1004 C C . ALA A 1 134 ? 7.793 -13.740 -5.745 1.00 91.94 134 ALA A C 1
ATOM 1006 O O . ALA A 1 134 ? 6.939 -13.052 -5.192 1.00 91.94 134 ALA A O 1
ATOM 1007 N N . LEU A 1 135 ? 7.919 -13.777 -7.076 1.00 91.19 135 LEU A N 1
ATOM 1008 C CA . LEU A 1 135 ? 7.129 -12.971 -8.016 1.00 91.19 135 LEU A CA 1
ATOM 1009 C C . LEU A 1 135 ? 5.613 -13.028 -7.784 1.00 91.19 135 LEU A C 1
ATOM 1011 O O . LEU A 1 135 ? 4.932 -12.029 -7.972 1.00 91.19 135 LEU A O 1
ATOM 1015 N N . PHE A 1 136 ? 5.075 -14.162 -7.328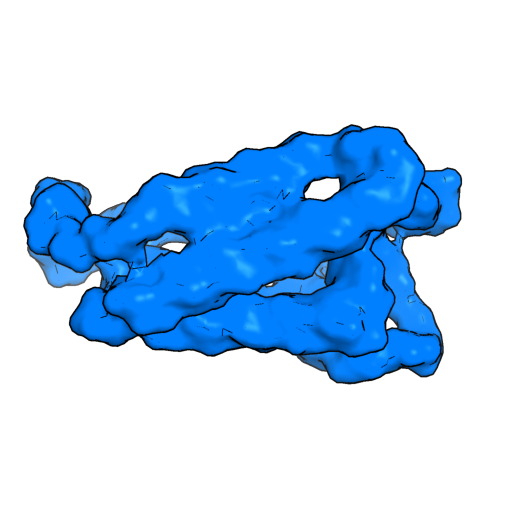 1.00 92.00 136 PHE A N 1
ATOM 1016 C CA . PHE A 1 136 ? 3.646 -14.308 -7.022 1.00 92.00 136 PHE A CA 1
ATOM 1017 C C . PHE A 1 136 ? 3.157 -13.414 -5.863 1.00 92.00 136 PHE A C 1
ATOM 1019 O O . PHE A 1 136 ? 1.953 -13.223 -5.710 1.00 92.00 136 PHE A O 1
ATOM 1026 N N . LEU A 1 137 ? 4.075 -12.883 -5.046 1.00 93.12 137 LEU A N 1
ATOM 1027 C CA . LEU A 1 137 ? 3.811 -11.897 -3.994 1.00 93.12 137 LEU A CA 1
ATOM 1028 C C . LEU A 1 137 ? 4.116 -10.458 -4.435 1.00 93.12 137 LEU A C 1
ATOM 1030 O O . LEU A 1 137 ? 3.866 -9.545 -3.654 1.00 93.12 137 LEU A O 1
ATOM 1034 N N . GLY A 1 138 ? 4.654 -10.259 -5.642 1.00 93.69 138 GLY A N 1
ATOM 1035 C CA . GLY A 1 138 ? 4.862 -8.947 -6.251 1.00 93.69 138 GLY A CA 1
ATOM 1036 C C . GLY A 1 138 ? 3.559 -8.319 -6.755 1.00 93.69 138 GLY A C 1
ATOM 1037 O O . GLY A 1 138 ? 2.461 -8.809 -6.477 1.00 93.69 138 GLY A O 1
ATOM 1038 N N . ASP A 1 139 ? 3.673 -7.250 -7.543 1.00 94.44 139 ASP A N 1
ATOM 1039 C CA . ASP A 1 139 ? 2.516 -6.556 -8.119 1.00 94.44 139 ASP A CA 1
ATOM 1040 C C . ASP A 1 139 ? 2.027 -7.300 -9.366 1.00 94.44 139 ASP A C 1
ATOM 1042 O O . ASP A 1 139 ? 2.324 -6.946 -10.512 1.00 94.44 139 ASP A O 1
ATOM 1046 N N . VAL A 1 140 ? 1.296 -8.387 -9.127 1.00 95.19 140 VAL A N 1
ATOM 1047 C CA . VAL A 1 140 ? 0.816 -9.318 -10.161 1.00 95.19 140 VAL A CA 1
ATOM 1048 C C . VAL A 1 140 ? -0.700 -9.317 -10.328 1.00 95.19 140 VAL A C 1
ATOM 1050 O O . VAL A 1 140 ? -1.217 -9.908 -11.274 1.00 95.19 140 VAL A O 1
ATOM 1053 N N . ILE A 1 141 ? -1.431 -8.647 -9.437 1.00 94.94 141 ILE A N 1
ATOM 1054 C CA . ILE A 1 141 ? -2.892 -8.611 -9.457 1.00 94.94 141 ILE A CA 1
ATOM 1055 C C . ILE A 1 141 ? -3.334 -7.312 -10.124 1.00 94.94 141 ILE A C 1
ATOM 1057 O O . ILE A 1 141 ? -3.126 -6.221 -9.598 1.00 94.94 141 ILE A O 1
ATOM 1061 N N . ALA A 1 142 ? -3.967 -7.422 -11.289 1.00 95.19 142 ALA A N 1
ATOM 1062 C CA . ALA A 1 142 ? -4.508 -6.269 -11.992 1.00 95.19 142 ALA A CA 1
ATOM 1063 C C . ALA A 1 142 ? -5.881 -5.873 -11.441 1.00 95.19 142 ALA A C 1
ATOM 1065 O O . ALA A 1 142 ? -6.830 -6.656 -11.486 1.00 95.19 142 ALA A O 1
ATOM 1066 N N . LEU A 1 143 ? -6.009 -4.623 -11.003 1.00 92.81 143 LEU A N 1
ATOM 1067 C CA . LEU A 1 143 ? -7.291 -3.952 -10.839 1.00 92.81 143 LEU A CA 1
ATOM 1068 C C . LEU A 1 143 ? -7.554 -3.099 -12.089 1.00 92.81 143 LEU A C 1
ATOM 1070 O O . LEU A 1 143 ? -6.907 -2.056 -12.257 1.00 92.81 143 LEU A O 1
ATOM 1074 N N . PRO A 1 144 ? -8.478 -3.516 -12.976 1.00 92.12 144 PRO A N 1
ATOM 1075 C CA . PRO A 1 144 ? -8.766 -2.782 -14.201 1.00 92.12 144 PRO A CA 1
ATOM 1076 C C . PRO A 1 144 ? -9.345 -1.384 -13.910 1.00 92.12 144 PRO A C 1
ATOM 1078 O O . PRO A 1 144 ? -9.727 -1.066 -12.772 1.00 92.12 144 PRO A O 1
ATOM 1081 N N . PRO A 1 145 ? -9.417 -0.505 -14.923 1.00 89.38 145 PRO A N 1
ATOM 1082 C CA . PRO A 1 145 ? -10.160 0.745 -14.819 1.00 89.38 145 PRO A CA 1
ATOM 1083 C C . PRO A 1 145 ? -11.584 0.502 -14.280 1.00 89.38 145 PRO A C 1
ATOM 1085 O O . PRO A 1 145 ? -12.212 -0.493 -14.646 1.00 89.38 145 PRO A O 1
ATOM 1088 N N . PRO A 1 146 ? -12.107 1.380 -13.402 1.00 89.06 146 PRO A N 1
ATOM 1089 C CA . PRO A 1 146 ? -11.656 2.753 -13.148 1.00 89.06 146 PRO A CA 1
ATOM 1090 C C . PRO A 1 146 ? -10.537 2.911 -12.102 1.00 89.06 146 PRO A C 1
ATOM 1092 O O . PRO A 1 146 ? -9.976 4.008 -11.991 1.00 89.06 146 PRO A O 1
ATOM 1095 N N . ILE A 1 147 ? -10.199 1.853 -11.352 1.00 88.69 147 ILE A N 1
ATOM 1096 C CA . ILE A 1 147 ? -9.125 1.896 -10.345 1.00 88.69 147 ILE A CA 1
ATOM 1097 C C . ILE A 1 147 ? -7.777 2.045 -11.051 1.00 88.69 147 ILE A C 1
ATOM 1099 O O . ILE A 1 147 ? -7.043 2.989 -10.755 1.00 88.69 147 ILE A O 1
ATOM 1103 N N . GLY A 1 148 ? -7.511 1.154 -12.012 1.00 91.38 148 GLY A N 1
ATOM 1104 C CA . GLY 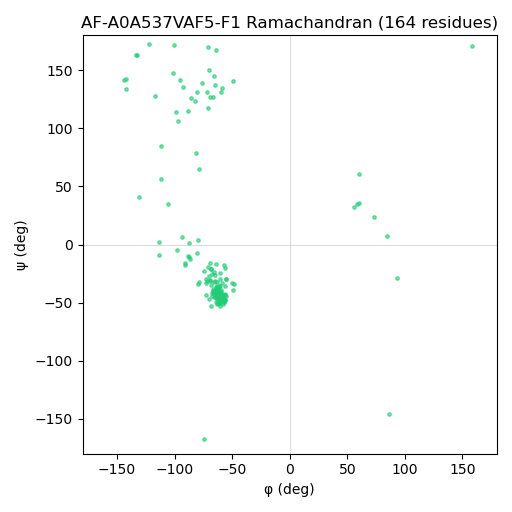A 1 148 ? -6.328 1.173 -12.866 1.00 91.38 148 GLY A CA 1
ATOM 1105 C C . GLY A 1 148 ? -5.026 1.073 -12.078 1.00 91.38 148 GLY A C 1
ATOM 1106 O O . GLY A 1 148 ? -4.227 2.008 -12.087 1.00 91.38 148 GLY A O 1
ATOM 1107 N N . GLN A 1 149 ? -4.853 -0.024 -11.340 1.00 91.75 149 GLN A N 1
ATOM 1108 C CA . GLN A 1 149 ? -3.686 -0.247 -10.489 1.00 91.75 149 GLN A CA 1
ATOM 1109 C C . GLN A 1 149 ? -3.284 -1.731 -10.495 1.00 91.75 149 GLN A C 1
ATOM 1111 O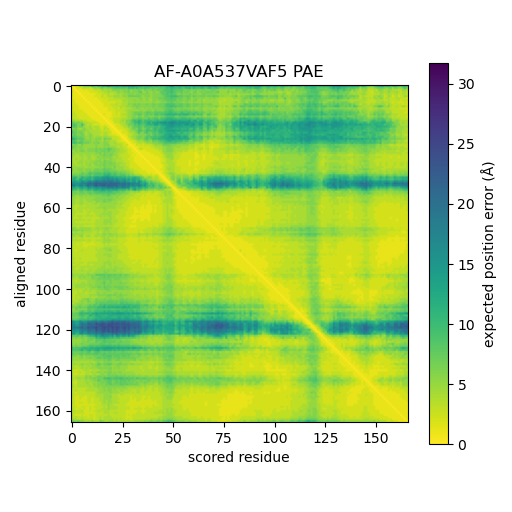 O . GLN A 1 149 ? -4.150 -2.600 -10.483 1.00 91.75 149 GLN A O 1
ATOM 1116 N N . ALA A 1 150 ? -1.985 -2.023 -10.495 1.00 93.38 150 ALA A N 1
ATOM 1117 C CA . ALA A 1 150 ? -1.461 -3.349 -10.186 1.00 93.38 150 ALA A CA 1
ATOM 1118 C C . ALA A 1 150 ? -1.158 -3.389 -8.684 1.00 93.38 150 ALA A C 1
ATOM 1120 O O . ALA A 1 150 ? -0.660 -2.400 -8.146 1.00 93.38 150 ALA A O 1
ATOM 1121 N N . ILE A 1 151 ? -1.532 -4.472 -8.012 1.00 94.88 151 ILE A N 1
ATOM 1122 C CA . ILE A 1 151 ? -1.354 -4.636 -6.568 1.00 94.88 151 ILE A CA 1
ATOM 1123 C C . ILE A 1 151 ? -0.759 -6.000 -6.247 1.00 94.88 151 ILE A C 1
ATOM 1125 O O . ILE A 1 151 ? -0.826 -6.937 -7.051 1.00 94.88 151 ILE A O 1
ATOM 1129 N N . SER A 1 152 ? -0.245 -6.113 -5.031 1.00 96.25 152 SER A N 1
ATOM 1130 C CA . SER A 1 152 ? 0.283 -7.351 -4.483 1.00 96.25 152 SER A CA 1
ATOM 1131 C C . SER A 1 152 ? -0.685 -8.059 -3.536 1.00 96.25 152 SER A C 1
ATOM 1133 O O . SER A 1 152 ? -1.713 -7.527 -3.109 1.00 96.25 152 SER A O 1
ATOM 1135 N N . VAL A 1 153 ? -0.327 -9.280 -3.137 1.00 96.31 153 VAL A N 1
ATOM 1136 C CA . VAL A 1 153 ? -1.011 -9.978 -2.037 1.00 96.31 153 VAL A CA 1
ATOM 1137 C C . VAL A 1 153 ? -0.823 -9.224 -0.714 1.00 96.31 153 VAL A C 1
ATOM 1139 O O . VAL A 1 153 ? -1.755 -9.138 0.087 1.00 96.31 153 VAL A O 1
ATOM 1142 N N . GLY A 1 154 ? 0.358 -8.638 -0.486 1.00 96.00 154 GLY A N 1
ATOM 1143 C CA . GLY A 1 154 ? 0.634 -7.830 0.703 1.00 96.00 154 GLY A CA 1
ATOM 1144 C C . GLY A 1 154 ? -0.237 -6.573 0.780 1.00 96.00 154 GLY A C 1
ATOM 1145 O O . GLY A 1 154 ? -0.719 -6.213 1.857 1.00 96.00 154 GLY A O 1
ATOM 1146 N N . ASP A 1 155 ? -0.535 -5.957 -0.362 1.00 95.19 155 ASP A N 1
ATOM 1147 C CA . ASP A 1 155 ? -1.464 -4.833 -0.462 1.00 95.19 155 ASP A CA 1
ATOM 1148 C C . ASP A 1 155 ? -2.881 -5.230 -0.053 1.00 95.19 155 ASP A C 1
ATOM 1150 O O . ASP A 1 155 ? -3.521 -4.499 0.701 1.00 95.19 155 ASP A O 1
ATOM 1154 N N . ILE A 1 156 ? -3.360 -6.406 -0.472 1.00 95.69 156 ILE A N 1
ATOM 1155 C CA . ILE A 1 156 ? -4.677 -6.918 -0.064 1.00 95.69 156 ILE A CA 1
ATOM 1156 C C . ILE A 1 156 ? -4.752 -7.030 1.460 1.00 95.69 156 ILE A C 1
ATOM 1158 O O . ILE A 1 156 ? -5.664 -6.469 2.064 1.00 95.69 156 ILE A O 1
ATOM 1162 N N . PHE A 1 157 ? -3.772 -7.675 2.100 1.00 97.31 157 PHE A N 1
ATOM 1163 C CA . PHE A 1 157 ? -3.721 -7.772 3.564 1.00 97.31 157 PHE A CA 1
ATOM 1164 C C . PHE A 1 157 ? -3.670 -6.397 4.237 1.00 97.31 157 PHE A C 1
ATOM 1166 O O . PHE A 1 157 ? -4.387 -6.157 5.212 1.00 97.31 157 PHE A O 1
ATOM 1173 N N . THR A 1 158 ? -2.866 -5.478 3.699 1.00 95.75 158 THR A N 1
ATOM 1174 C CA . THR A 1 158 ? -2.721 -4.122 4.237 1.00 95.75 158 THR A CA 1
ATOM 1175 C C . THR A 1 158 ? -4.036 -3.352 4.155 1.00 95.75 158 THR A C 1
ATOM 1177 O O . THR A 1 158 ? -4.508 -2.830 5.165 1.00 95.75 158 THR A O 1
ATOM 1180 N N . TYR A 1 159 ? -4.675 -3.321 2.984 1.00 94.00 159 TYR A N 1
ATOM 1181 C CA . TYR A 1 159 ? -5.946 -2.629 2.783 1.00 94.00 159 TYR A CA 1
ATOM 1182 C C . TYR A 1 159 ? -7.087 -3.273 3.568 1.00 94.00 159 TYR A C 1
ATOM 1184 O O . TYR A 1 159 ? -7.870 -2.550 4.178 1.00 94.00 159 TYR A O 1
ATOM 1192 N N . SER A 1 160 ? -7.161 -4.605 3.638 1.00 92.62 160 SER A N 1
ATOM 1193 C CA . SER A 1 160 ? -8.131 -5.295 4.495 1.00 92.62 160 SER A CA 1
ATOM 1194 C C . SER A 1 160 ? -7.920 -4.960 5.968 1.00 92.62 160 SER A C 1
ATOM 1196 O O . SER A 1 160 ? -8.886 -4.705 6.679 1.00 92.62 160 SER A O 1
ATOM 1198 N N . GLY A 1 161 ? -6.671 -4.890 6.429 1.00 93.06 161 GLY A N 1
ATOM 1199 C CA . GLY A 1 161 ? -6.357 -4.441 7.780 1.00 93.06 161 GLY A CA 1
ATOM 1200 C C . GLY A 1 161 ? -6.837 -3.018 8.055 1.00 93.06 161 GLY A C 1
ATOM 1201 O O . GLY A 1 161 ? -7.453 -2.780 9.088 1.00 93.06 161 GLY A O 1
ATOM 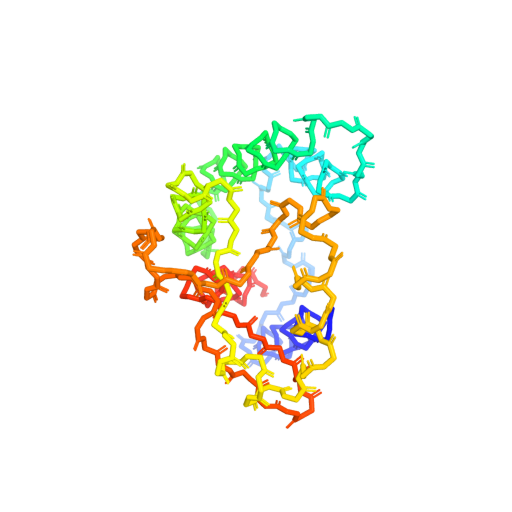1202 N N . VAL A 1 162 ? -6.640 -2.095 7.108 1.00 90.38 162 VAL A N 1
ATOM 1203 C CA . VAL A 1 162 ? -7.165 -0.721 7.198 1.00 90.38 162 VAL A CA 1
ATOM 1204 C C . VAL A 1 162 ? -8.695 -0.704 7.259 1.00 90.38 162 VAL A C 1
ATOM 1206 O O . VAL A 1 162 ? -9.247 0.021 8.078 1.00 90.38 162 VAL A O 1
ATOM 1209 N N . VAL A 1 163 ? -9.381 -1.508 6.440 1.00 90.19 163 VAL A N 1
ATOM 1210 C CA . VAL A 1 163 ? -10.849 -1.655 6.494 1.00 90.19 163 VAL A CA 1
ATOM 1211 C C . VAL A 1 163 ? -11.308 -2.159 7.860 1.00 90.19 163 VAL A C 1
ATOM 1213 O O . VAL A 1 163 ? -12.302 -1.673 8.367 1.00 90.19 163 VAL A O 1
ATOM 1216 N N . VAL A 1 164 ? -10.592 -3.106 8.465 1.00 89.62 164 VAL A N 1
ATOM 1217 C CA . VAL A 1 164 ? -10.955 -3.671 9.775 1.00 89.62 164 VAL A CA 1
ATOM 1218 C C . VAL A 1 164 ? -10.691 -2.696 10.931 1.00 89.62 164 VAL A C 1
ATOM 1220 O O . VAL A 1 164 ? -11.372 -2.765 11.952 1.00 89.62 164 VAL A O 1
ATOM 1223 N N . VAL A 1 165 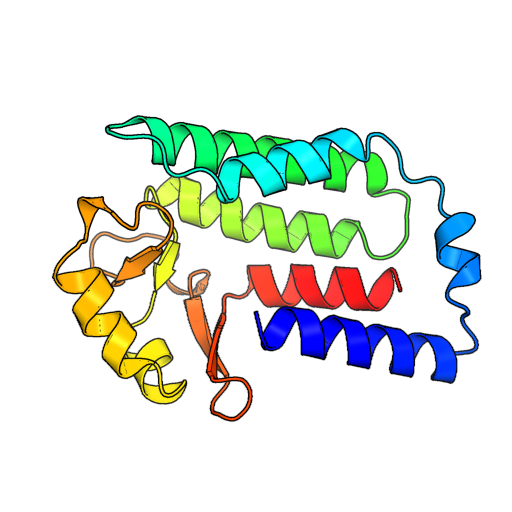? -9.697 -1.813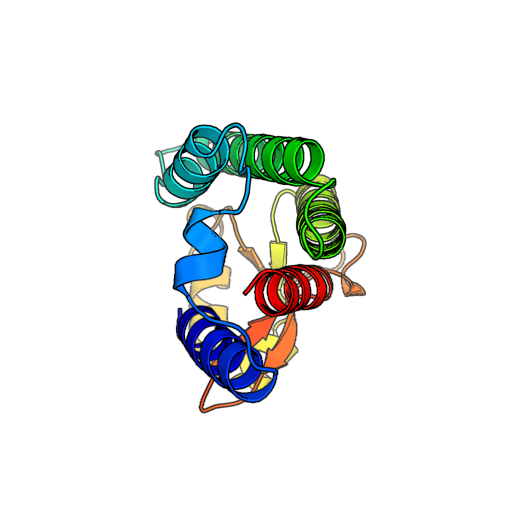 10.798 1.00 89.25 165 VAL A N 1
ATOM 1224 C CA . VAL A 1 165 ? -9.387 -0.783 11.807 1.00 89.25 165 VAL A CA 1
ATOM 1225 C C . VAL A 1 165 ? -10.433 0.342 11.824 1.00 89.25 165 VAL A C 1
ATOM 1227 O O . VAL A 1 165 ? -10.663 0.919 12.888 1.00 89.25 165 VAL A O 1
ATOM 1230 N N . ILE A 1 166 ? -11.009 0.678 10.663 1.00 84.81 166 ILE A N 1
ATOM 1231 C CA . ILE A 1 166 ? -11.948 1.799 10.454 1.00 84.81 166 ILE A CA 1
ATOM 1232 C C . ILE A 1 166 ? -13.390 1.385 10.746 1.00 84.81 166 ILE A C 1
ATOM 1234 O O . ILE A 1 166 ? -14.055 2.139 11.496 1.00 84.81 166 ILE A O 1
#

pLDDT: mean 88.14, std 8.8, range [53.72, 97.75]

Sequence (166 aa):
MKLIVGTLIISIAVGYLAGGRLSNLANLQIRWAPLAIIGFVMQLINPPGHWPLAMLFGSFVLLSVFAFVNRHVFGFWLILIGVGLNFAVIGLNSGMPVSSQALAASGQENTIGQLTNNADSYVKHHLATGDDTALFLGDVIALPPPIGQAISVGDIFTYSGVVVVI

Mean predicted aligned error: 5.28 Å

Secondary structure (DSSP, 8-state):
-HHHHHHHHHHHHHHHHTT--GGGGGGS----HHHHHHHHHHHH---SSSHHHHHHHHHHHHHHHHHHHTTTSTTHHHHHHHHHHHHHHHHHHTSEEE-HHHHHHTT-HHHHHHHHH-GGG-TTEEE--TT-S-GGGSB-EEE-TTT-EEE-HHHHHHHHHHHHH-

Foldseek 3Di:
DLVVVVLVVVLQVVCVVVVHDPVVLVVQPQPPVVLQVQLVVLQVDQDPDPCNLVSPLSSLVSQLVSLVVSVVQFLSVLLNQLSVLLSVQCVQAQAFAAECVLLVQLVNNVVLVVLVPCVVRCSHYHHDDPSGDPNQQGQYHHDHPPSSGGDGPSVVSNSSSVSRND

Radius of gyration: 16.55 Å; Cα contacts (8 Å, |Δi|>4): 254; chains: 1; bounding box: 45×26×42 Å

Solvent-accessible surface area (backbone atoms only — not comparable to full-atom values): 8533 Å² total; per-residue (Å²): 111,59,56,63,54,50,49,52,54,48,19,49,52,50,21,47,74,74,71,44,52,78,71,56,61,76,69,51,86,76,58,62,61,65,37,42,52,51,17,53,50,39,62,73,53,79,56,85,77,79,49,38,53,58,32,45,53,51,16,46,52,31,38,40,52,32,26,59,75,32,41,87,44,68,30,26,54,35,28,30,50,8,49,47,47,45,43,51,38,26,68,71,52,72,20,36,38,28,34,68,65,14,27,48,59,5,72,36,52,71,53,55,57,49,36,69,75,38,53,88,78,35,51,66,45,38,68,58,57,93,87,53,56,65,58,89,52,20,25,54,45,51,38,40,73,92,58,41,40,52,37,27,58,18,50,52,33,28,54,52,11,52,40,60,57,68